Protein AF-A0A229TQ53-F1 (afdb_monomer_lite)

Radius of gyration: 24.76 Å; chains: 1; bounding box: 58×34×67 Å

Secondary structure (DSSP, 8-state):
------HHHHHHHHHHHHHH-TT-HHHHHHHHHHHHHHHHHHSEEETTS-EE--SHHHHHHHHHHHHHHHHTT-S-HHHHHHHHHHHHHHHHHTSEEE-SSHHHHHHHHHHHHHHHHHHHHHTT-HHHHHHHHHHHHHHHHHHHHHHEEEHHHHHHHHHGGGEEE---

Sequence (168 aa):
MTEQTDPMTAVQVLEQQLAAAPADPDLRLRLALALEALTVSARSVTREGMPVVTSARQRDLCAWAARRILELNVPDARLTTGAQGLLAELEAGRRWVWLGQGQFAIAAVVALGLAAVVLGGLTGVIAVVVAGAVVSSALLAVLVLRFRRERWRVEAERLAPVIWRPGI

Foldseek 3Di:
DPPPPDLVVVLVVLVVVCVVPVPDLVSLVSNLVSLVVLLQLQFFAFLVRDGAHQDPVSLVSLLVSLVSNVVSVHPDPVSVVVSVVSNVVSVLQQDKDFAPPLVVVLVVLVVQLVVQLVVCVVVVNVVSNVVSVVVSVVVNVVSCVVGIDRNSNVVSVVRVVRGPGHHD

pLDDT: mean 85.46, std 10.23, range [34.78, 98.12]

Structure (mmCIF, N/CA/C/O backbone):
data_AF-A0A229TQ53-F1
#
_entry.id   AF-A0A229TQ53-F1
#
loop_
_atom_site.group_PDB
_atom_site.id
_atom_site.type_symbol
_atom_site.label_atom_id
_atom_site.label_alt_id
_atom_site.label_comp_id
_atom_site.label_asym_id
_atom_site.label_entity_id
_atom_site.label_seq_id
_atom_site.pdbx_PDB_ins_code
_atom_site.Cartn_x
_atom_site.Cartn_y
_atom_site.Cartn_z
_atom_site.occupancy
_atom_site.B_iso_or_equiv
_atom_site.auth_seq_id
_atom_site.auth_comp_id
_atom_site.auth_asym_id
_atom_site.auth_atom_id
_atom_site.pdbx_PDB_model_num
ATOM 1 N N . MET A 1 1 ? 21.443 20.647 -17.296 1.00 34.78 1 MET A N 1
ATOM 2 C CA . MET A 1 1 ? 20.073 20.569 -16.749 1.00 34.78 1 MET A CA 1
ATOM 3 C C . MET A 1 1 ? 19.421 19.341 -17.354 1.00 34.78 1 MET A C 1
ATOM 5 O O . MET A 1 1 ? 18.981 19.404 -18.488 1.00 34.78 1 MET A O 1
ATOM 9 N N . THR A 1 2 ? 19.481 18.198 -16.676 1.00 41.94 2 THR A N 1
ATOM 10 C CA . THR A 1 2 ? 18.768 16.990 -17.108 1.00 41.94 2 THR A CA 1
ATOM 11 C C . THR A 1 2 ? 17.291 17.184 -16.792 1.00 41.94 2 THR A C 1
ATOM 13 O O . THR A 1 2 ? 16.952 17.345 -15.620 1.00 41.94 2 THR A O 1
ATOM 16 N N . GLU A 1 3 ? 16.433 17.211 -17.812 1.00 46.59 3 GLU A N 1
ATOM 17 C CA . GLU A 1 3 ? 14.986 17.078 -17.635 1.00 46.59 3 GLU A CA 1
ATOM 18 C C . GLU A 1 3 ? 14.725 15.792 -16.857 1.00 46.59 3 GLU A C 1
ATOM 20 O O . GLU A 1 3 ? 14.868 14.678 -17.365 1.00 46.59 3 GLU A O 1
ATOM 25 N N . GLN A 1 4 ? 14.417 15.944 -15.575 1.00 55.72 4 GLN A N 1
ATOM 26 C CA . GLN A 1 4 ? 14.069 14.833 -14.716 1.00 55.72 4 GLN A CA 1
ATOM 27 C C . GLN A 1 4 ? 12.647 14.427 -15.102 1.00 55.72 4 GLN A C 1
ATOM 29 O O . GLN A 1 4 ? 11.673 14.938 -14.559 1.00 55.72 4 GLN A O 1
ATOM 34 N N . THR A 1 5 ? 12.549 13.590 -16.137 1.00 66.81 5 THR A N 1
ATOM 35 C CA . THR A 1 5 ? 11.281 13.048 -16.629 1.00 66.81 5 THR A CA 1
ATOM 36 C C . THR A 1 5 ? 10.574 12.377 -15.458 1.00 66.81 5 THR A C 1
ATOM 38 O O . THR A 1 5 ? 11.180 11.557 -14.765 1.00 66.81 5 THR A O 1
ATOM 41 N N . ASP A 1 6 ? 9.318 12.756 -15.216 1.00 85.00 6 ASP A N 1
ATOM 42 C CA . ASP A 1 6 ? 8.487 12.152 -14.175 1.00 85.00 6 ASP A CA 1
ATOM 43 C C . ASP A 1 6 ? 8.509 10.618 -14.343 1.00 85.00 6 ASP A C 1
ATOM 45 O O . ASP A 1 6 ? 8.214 10.124 -15.440 1.00 85.00 6 ASP A O 1
ATOM 49 N N . PRO A 1 7 ? 8.889 9.846 -13.305 1.00 86.00 7 PRO A N 1
ATOM 50 C CA . PRO A 1 7 ? 8.969 8.389 -13.388 1.00 86.00 7 PRO A CA 1
ATOM 51 C C . PRO A 1 7 ? 7.649 7.750 -13.839 1.00 86.00 7 PRO A C 1
ATOM 53 O O . PRO A 1 7 ? 7.673 6.718 -14.509 1.00 86.00 7 PRO A O 1
ATOM 56 N N . MET A 1 8 ? 6.501 8.370 -13.540 1.00 88.75 8 MET A N 1
ATOM 57 C CA . MET A 1 8 ? 5.208 7.896 -14.033 1.00 88.75 8 MET A CA 1
ATOM 58 C C . MET A 1 8 ? 5.087 8.049 -15.554 1.00 88.75 8 MET A C 1
ATOM 60 O O . MET A 1 8 ? 4.653 7.123 -16.238 1.00 88.75 8 MET A O 1
ATOM 64 N N . THR A 1 9 ? 5.510 9.188 -16.101 1.00 91.44 9 THR A N 1
ATOM 65 C CA . THR A 1 9 ? 5.500 9.444 -17.548 1.00 91.44 9 THR A CA 1
ATOM 66 C C . THR A 1 9 ? 6.405 8.460 -18.285 1.00 91.44 9 THR A C 1
ATOM 68 O O . THR A 1 9 ? 6.014 7.916 -19.315 1.00 91.44 9 THR A O 1
ATOM 71 N N . ALA A 1 10 ? 7.587 8.160 -17.735 1.00 90.94 10 ALA A N 1
ATOM 72 C CA . ALA A 1 10 ? 8.493 7.167 -18.314 1.00 90.94 10 ALA A CA 1
ATOM 73 C C . ALA A 1 10 ? 7.855 5.766 -18.380 1.00 90.94 10 ALA A C 1
ATOM 75 O O . ALA A 1 10 ? 7.945 5.089 -19.405 1.00 90.94 10 ALA A O 1
ATOM 76 N N . VAL A 1 11 ? 7.157 5.353 -17.317 1.00 94.44 11 VAL A N 1
ATOM 77 C CA . VAL A 1 11 ? 6.408 4.087 -17.288 1.00 94.44 11 VAL A CA 1
ATOM 78 C C . VAL A 1 11 ? 5.276 4.084 -18.317 1.00 94.44 11 VAL A C 1
ATOM 80 O O . VAL A 1 11 ? 5.129 3.107 -19.045 1.00 94.44 11 VAL A O 1
ATOM 83 N N . GLN A 1 12 ? 4.514 5.174 -18.442 1.00 94.81 12 GLN A N 1
ATOM 84 C CA . GLN A 1 12 ? 3.426 5.275 -19.424 1.00 94.81 12 GLN A CA 1
ATOM 85 C C . GLN A 1 12 ? 3.924 5.150 -20.868 1.00 94.81 12 GLN A C 1
ATOM 87 O O . GLN A 1 12 ? 3.304 4.454 -21.672 1.00 94.81 12 GLN A O 1
ATOM 92 N N . VAL A 1 13 ? 5.055 5.781 -21.194 1.00 94.88 13 VAL A N 1
ATOM 93 C CA . VAL A 1 13 ? 5.679 5.663 -22.520 1.00 94.88 13 VAL A CA 1
ATOM 94 C C . VAL A 1 13 ? 6.099 4.217 -22.796 1.00 94.88 13 VAL A C 1
ATOM 96 O O . VAL A 1 13 ? 5.844 3.701 -23.883 1.00 94.88 13 VAL A O 1
ATOM 99 N N . LEU A 1 14 ? 6.700 3.536 -21.816 1.00 94.81 14 LEU A N 1
ATOM 100 C CA . LEU A 1 14 ? 7.114 2.137 -21.959 1.00 94.81 14 LEU A CA 1
ATOM 101 C C . LEU A 1 14 ? 5.921 1.177 -22.079 1.00 94.81 14 LEU A C 1
ATOM 103 O O . LEU A 1 14 ? 5.977 0.251 -22.884 1.00 94.81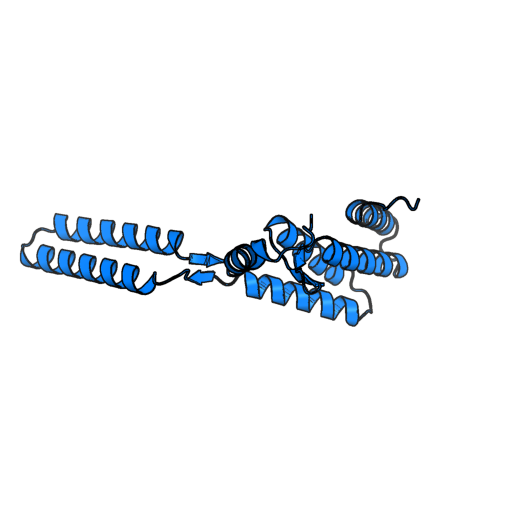 14 LEU A O 1
ATOM 107 N N . GLU A 1 15 ? 4.827 1.411 -21.351 1.00 95.06 15 GLU A N 1
ATOM 108 C CA . GLU A 1 15 ? 3.580 0.644 -21.498 1.00 95.06 15 GLU A CA 1
ATOM 109 C C . GLU A 1 15 ? 2.990 0.793 -22.909 1.00 95.06 15 GLU A C 1
ATOM 111 O O . GLU A 1 15 ? 2.586 -0.195 -23.519 1.00 95.06 15 GLU A O 1
ATOM 116 N N . GLN A 1 16 ? 2.991 2.006 -23.472 1.00 95.62 16 GLN A N 1
ATOM 117 C CA . GLN A 1 16 ? 2.529 2.238 -24.847 1.00 95.62 16 GLN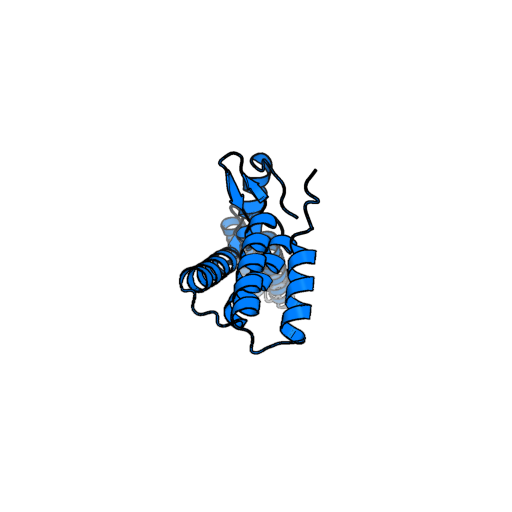 A CA 1
ATOM 118 C C . GLN A 1 16 ? 3.409 1.525 -25.882 1.00 95.62 16 GLN A C 1
ATOM 120 O O . GLN A 1 16 ? 2.893 0.911 -26.815 1.00 95.62 16 GLN A O 1
ATOM 125 N N . GLN A 1 17 ? 4.731 1.572 -25.709 1.00 95.38 17 GLN A N 1
ATOM 126 C CA . GLN A 1 17 ? 5.668 0.865 -26.584 1.00 95.38 17 GLN A CA 1
ATOM 127 C C . GLN A 1 17 ? 5.478 -0.654 -26.503 1.00 95.38 17 GLN A C 1
ATOM 129 O O . GLN A 1 17 ? 5.437 -1.324 -27.534 1.00 95.38 17 GLN A O 1
ATOM 134 N N . LEU A 1 18 ? 5.300 -1.197 -25.296 1.00 94.94 18 LEU A N 1
ATOM 135 C CA . LEU A 1 18 ? 5.050 -2.622 -25.100 1.00 94.94 18 LEU A CA 1
ATOM 136 C C . LEU A 1 18 ? 3.692 -3.051 -25.674 1.00 94.94 18 LEU A C 1
ATOM 138 O O . LEU A 1 18 ? 3.590 -4.138 -26.231 1.00 94.94 18 LEU A O 1
ATOM 142 N N . ALA A 1 19 ? 2.663 -2.203 -25.607 1.00 94.56 19 ALA A N 1
ATOM 143 C CA . ALA A 1 19 ? 1.376 -2.484 -26.241 1.00 94.56 19 ALA A CA 1
ATOM 144 C C . ALA A 1 19 ? 1.496 -2.617 -27.772 1.00 94.56 19 ALA A C 1
ATOM 146 O O . ALA A 1 19 ? 0.799 -3.435 -28.371 1.00 94.56 19 ALA A O 1
ATOM 147 N N . ALA A 1 20 ? 2.399 -1.854 -28.398 1.00 95.75 20 ALA A N 1
ATOM 148 C CA . ALA A 1 20 ? 2.696 -1.963 -29.826 1.00 95.75 20 ALA A CA 1
ATOM 149 C C . ALA A 1 20 ? 3.568 -3.188 -30.173 1.00 95.75 20 ALA A C 1
ATOM 151 O O . ALA A 1 20 ? 3.468 -3.707 -31.284 1.00 95.75 20 ALA A O 1
ATOM 152 N N . ALA A 1 21 ? 4.394 -3.671 -29.237 1.00 94.00 21 ALA A N 1
ATOM 153 C CA . ALA A 1 21 ? 5.266 -4.834 -29.421 1.00 94.00 21 ALA A CA 1
ATOM 154 C C . ALA A 1 21 ? 5.273 -5.781 -28.193 1.00 94.00 21 ALA A C 1
ATOM 156 O O . ALA A 1 21 ? 6.279 -5.871 -27.486 1.00 94.00 21 ALA A O 1
ATOM 157 N N . PRO A 1 22 ? 4.192 -6.552 -27.940 1.00 91.00 22 PRO A N 1
ATOM 158 C CA . PRO A 1 22 ? 4.021 -7.297 -26.681 1.00 91.00 22 PRO A CA 1
ATOM 159 C C . PRO A 1 22 ? 5.028 -8.429 -26.444 1.00 91.00 22 PRO A C 1
ATOM 161 O O . PRO A 1 22 ? 5.261 -8.835 -25.306 1.00 91.00 22 PRO A O 1
ATOM 164 N N . ALA A 1 23 ? 5.603 -8.970 -27.519 1.00 91.56 23 ALA A N 1
ATOM 165 C CA . ALA A 1 23 ? 6.542 -10.085 -27.453 1.00 91.56 23 ALA A CA 1
ATOM 166 C C . ALA A 1 23 ? 7.992 -9.645 -27.187 1.00 91.56 23 ALA A C 1
ATOM 168 O O . ALA A 1 23 ? 8.834 -10.503 -26.925 1.00 91.56 23 ALA A O 1
ATOM 169 N N . ASP A 1 24 ? 8.288 -8.342 -27.236 1.00 94.81 24 ASP A N 1
ATOM 170 C CA . ASP A 1 24 ? 9.642 -7.812 -27.078 1.00 94.81 24 ASP A CA 1
ATOM 171 C C . ASP A 1 24 ? 10.140 -8.013 -25.625 1.00 94.81 24 ASP A C 1
ATOM 173 O O . ASP A 1 24 ? 9.596 -7.419 -24.683 1.00 94.81 24 ASP A O 1
ATOM 177 N N . PRO A 1 25 ? 11.149 -8.878 -25.397 1.00 93.44 25 PRO A N 1
ATOM 178 C CA . PRO A 1 25 ? 11.664 -9.146 -24.057 1.00 93.44 25 PRO A CA 1
ATOM 179 C C . PRO A 1 25 ? 12.421 -7.949 -23.461 1.00 93.44 25 PRO A C 1
ATOM 181 O O . PRO A 1 25 ? 12.365 -7.747 -22.245 1.00 93.44 25 PRO A O 1
ATOM 184 N N . ASP A 1 26 ? 13.066 -7.127 -24.288 1.00 95.25 26 ASP A N 1
ATOM 185 C CA . ASP A 1 26 ? 13.859 -5.983 -23.839 1.00 95.25 26 ASP A CA 1
ATOM 186 C C . ASP A 1 26 ? 12.955 -4.829 -23.401 1.00 95.25 26 ASP A C 1
ATOM 188 O O . ASP A 1 26 ? 13.265 -4.116 -22.442 1.00 95.25 26 ASP A O 1
ATOM 192 N N . LEU A 1 27 ? 11.808 -4.638 -24.065 1.00 95.44 27 LEU A N 1
ATOM 193 C CA . LEU A 1 27 ? 10.781 -3.694 -23.605 1.00 95.44 27 LEU A CA 1
ATOM 194 C C . LEU A 1 27 ? 10.182 -4.118 -22.261 1.00 95.44 27 LEU A C 1
ATOM 196 O O . LEU A 1 27 ? 10.042 -3.275 -21.372 1.00 95.44 27 LEU A O 1
ATOM 200 N N . ARG A 1 28 ? 9.889 -5.412 -22.072 1.00 95.88 28 ARG A N 1
ATOM 201 C CA . ARG A 1 28 ? 9.384 -5.928 -20.786 1.00 95.88 28 ARG A CA 1
ATOM 202 C C . ARG A 1 28 ? 10.387 -5.713 -19.655 1.00 95.88 28 ARG A C 1
ATOM 204 O O . ARG A 1 28 ? 9.998 -5.246 -18.587 1.00 95.88 28 ARG A O 1
ATOM 211 N N . LEU A 1 29 ? 11.671 -5.988 -19.893 1.00 96.12 29 LEU A N 1
ATOM 212 C CA . LEU A 1 29 ? 12.726 -5.743 -18.906 1.00 96.12 29 LEU A CA 1
ATOM 213 C C . LEU A 1 29 ? 12.868 -4.248 -18.580 1.00 96.12 29 LEU A C 1
ATOM 215 O O . LEU A 1 29 ? 12.908 -3.878 -17.406 1.00 96.12 29 LEU A O 1
ATOM 219 N N . ARG A 1 30 ? 12.894 -3.373 -19.593 1.00 95.94 30 ARG A N 1
ATOM 220 C CA . ARG A 1 30 ? 12.974 -1.916 -19.380 1.00 95.94 30 ARG A CA 1
ATOM 221 C C . ARG A 1 30 ? 11.789 -1.382 -18.584 1.00 95.94 30 ARG A C 1
ATOM 223 O O . ARG A 1 30 ? 11.988 -0.586 -17.669 1.00 95.94 30 ARG A O 1
ATOM 230 N N . LEU A 1 31 ? 10.578 -1.839 -18.895 1.00 96.62 31 LEU A N 1
ATOM 231 C CA . LEU A 1 31 ? 9.380 -1.479 -18.144 1.00 96.62 31 LEU A CA 1
ATOM 232 C C . LEU A 1 31 ? 9.461 -1.966 -16.691 1.00 96.62 31 LEU A C 1
ATOM 234 O O . LEU A 1 31 ? 9.163 -1.199 -15.781 1.00 96.62 31 LEU A O 1
ATOM 238 N N . ALA A 1 32 ? 9.926 -3.194 -16.453 1.00 96.75 32 ALA A N 1
ATOM 239 C CA . ALA A 1 32 ? 10.082 -3.722 -15.100 1.00 96.75 32 ALA A CA 1
ATOM 240 C C . ALA A 1 32 ? 11.089 -2.907 -14.262 1.00 96.75 32 ALA A C 1
ATOM 242 O O . ALA A 1 32 ? 10.809 -2.586 -13.107 1.00 96.75 32 ALA A O 1
ATOM 243 N N . LEU A 1 33 ? 12.218 -2.501 -14.852 1.00 96.12 33 LEU A N 1
ATOM 244 C CA . LEU A 1 33 ? 13.197 -1.621 -14.198 1.00 96.12 33 LEU A CA 1
ATOM 245 C C . LEU A 1 33 ? 12.629 -0.220 -13.927 1.00 96.12 33 LEU A C 1
ATOM 247 O O . LEU A 1 33 ? 12.854 0.347 -12.857 1.00 96.12 33 LEU A O 1
ATOM 251 N N . ALA A 1 34 ? 11.859 0.338 -14.864 1.00 96.06 34 ALA A N 1
ATOM 252 C CA . ALA A 1 34 ? 11.203 1.630 -14.676 1.00 96.06 34 ALA A CA 1
ATOM 253 C C . ALA A 1 34 ? 10.156 1.583 -13.551 1.00 96.06 34 ALA A C 1
ATOM 255 O O . ALA A 1 34 ? 10.077 2.506 -12.741 1.00 96.06 34 ALA A O 1
ATOM 256 N N . LEU A 1 35 ? 9.392 0.492 -13.454 1.00 96.69 35 LEU A N 1
ATOM 257 C CA . LEU A 1 35 ? 8.443 0.253 -12.366 1.00 96.69 35 LEU A CA 1
ATOM 258 C C . LEU A 1 35 ? 9.150 0.094 -11.014 1.00 96.69 35 LEU A C 1
ATOM 260 O O . LEU A 1 35 ? 8.687 0.643 -10.016 1.00 96.69 35 LEU A O 1
ATOM 264 N N . GLU A 1 36 ? 10.289 -0.599 -10.961 1.00 95.31 36 GLU A N 1
ATOM 265 C CA . GLU A 1 36 ? 11.099 -0.687 -9.742 1.00 95.31 36 GLU A CA 1
ATOM 266 C C . GLU A 1 36 ? 11.566 0.712 -9.310 1.00 95.31 36 GLU A C 1
ATOM 268 O O . GLU A 1 36 ? 11.338 1.118 -8.167 1.00 95.31 36 GLU A O 1
ATOM 273 N N . ALA A 1 37 ? 12.129 1.498 -10.231 1.00 93.06 37 ALA A N 1
ATOM 274 C CA . ALA A 1 37 ? 12.533 2.876 -9.961 1.00 93.06 37 ALA A CA 1
ATOM 275 C C . ALA A 1 37 ? 11.351 3.750 -9.504 1.00 93.06 37 ALA A C 1
ATOM 277 O O . ALA A 1 37 ? 11.492 4.539 -8.563 1.00 93.06 37 ALA A O 1
ATOM 278 N N . LEU A 1 38 ? 10.164 3.560 -10.092 1.00 94.31 38 LEU A N 1
ATOM 279 C CA . LEU A 1 38 ? 8.936 4.226 -9.669 1.00 94.31 38 LEU A CA 1
ATOM 280 C C . LEU A 1 38 ? 8.608 3.893 -8.207 1.00 94.31 38 LEU A C 1
ATOM 282 O O . LEU A 1 38 ? 8.373 4.816 -7.430 1.00 94.31 38 LEU A O 1
ATOM 286 N N . THR A 1 39 ? 8.676 2.623 -7.787 1.00 94.00 39 THR A N 1
ATOM 287 C CA . THR A 1 39 ? 8.417 2.233 -6.382 1.00 94.00 39 THR A CA 1
ATOM 288 C C . THR A 1 39 ? 9.419 2.843 -5.398 1.00 94.00 39 THR A C 1
ATOM 290 O O . THR A 1 39 ? 9.073 3.142 -4.254 1.00 94.00 39 THR A O 1
ATOM 293 N N . VAL A 1 40 ? 10.671 3.043 -5.816 1.00 91.88 40 VAL A N 1
ATOM 294 C CA . VAL A 1 40 ? 11.686 3.727 -5.003 1.00 91.88 40 VAL A CA 1
ATOM 295 C C . VAL A 1 40 ? 11.355 5.211 -4.892 1.00 91.88 40 VAL A C 1
ATOM 297 O O . VAL A 1 40 ? 11.310 5.738 -3.786 1.00 91.88 40 VAL A O 1
ATOM 300 N N . SER A 1 41 ? 11.061 5.865 -6.017 1.00 90.31 41 SER A N 1
ATOM 301 C CA . SER A 1 41 ? 10.732 7.295 -6.058 1.00 90.31 41 SER A CA 1
ATOM 302 C C . SER A 1 41 ? 9.419 7.641 -5.349 1.00 90.31 41 SER A C 1
ATOM 304 O O . SER A 1 41 ? 9.268 8.743 -4.826 1.00 90.31 41 SER A O 1
ATOM 306 N N . ALA A 1 42 ? 8.483 6.689 -5.306 1.00 91.25 42 ALA A N 1
ATOM 307 C CA . ALA A 1 42 ? 7.183 6.870 -4.688 1.00 91.25 42 ALA A CA 1
ATOM 308 C C . ALA A 1 42 ? 7.247 6.897 -3.157 1.00 91.25 42 ALA A C 1
ATOM 310 O O . ALA A 1 42 ? 6.383 7.491 -2.516 1.00 91.25 42 ALA A O 1
ATOM 311 N N . ARG A 1 43 ? 8.241 6.238 -2.556 1.00 91.44 43 ARG A N 1
ATOM 312 C CA . ARG A 1 43 ? 8.358 6.124 -1.100 1.00 91.44 43 ARG A CA 1
ATOM 313 C C . ARG A 1 43 ? 8.975 7.384 -0.501 1.00 91.44 43 ARG A C 1
ATOM 315 O O . ARG A 1 43 ? 9.893 7.979 -1.060 1.00 91.44 43 ARG A O 1
ATOM 322 N N . SER A 1 44 ? 8.481 7.764 0.671 1.00 90.06 44 SER A N 1
ATOM 323 C CA . SER A 1 44 ? 9.116 8.792 1.494 1.00 90.06 44 SER A CA 1
ATOM 324 C C . SER A 1 44 ? 10.433 8.258 2.053 1.00 90.06 44 SER A C 1
ATOM 326 O O . SER A 1 44 ? 10.598 7.053 2.212 1.00 90.06 44 SER A O 1
ATOM 328 N N . VAL A 1 45 ? 11.374 9.139 2.375 1.00 89.75 45 VAL A N 1
ATOM 329 C CA . VAL A 1 45 ? 12.679 8.749 2.925 1.00 89.75 45 VAL A CA 1
ATOM 330 C C . VAL A 1 45 ? 12.828 9.336 4.322 1.00 89.75 45 VAL A C 1
ATOM 332 O O . VAL A 1 45 ? 12.623 10.538 4.528 1.00 89.75 45 VAL A O 1
ATOM 335 N N . THR A 1 46 ? 13.161 8.487 5.294 1.00 87.44 46 THR A N 1
ATOM 336 C CA . THR A 1 46 ? 13.468 8.923 6.664 1.00 87.44 46 THR A CA 1
ATOM 337 C C . THR A 1 46 ? 14.821 9.636 6.722 1.00 87.44 46 THR A C 1
ATOM 339 O O . THR A 1 46 ? 15.625 9.558 5.794 1.00 87.44 46 THR A O 1
ATOM 342 N N . ARG A 1 47 ? 15.123 10.310 7.836 1.00 83.94 47 ARG A N 1
ATOM 343 C CA . ARG A 1 47 ? 16.444 10.924 8.074 1.00 83.94 47 ARG A CA 1
ATOM 344 C C . ARG A 1 47 ? 17.613 9.929 7.968 1.00 83.94 47 ARG A C 1
ATOM 346 O O . ARG A 1 47 ? 18.713 10.335 7.618 1.00 83.94 47 ARG A O 1
ATOM 353 N N . GLU A 1 48 ? 17.372 8.647 8.227 1.00 84.94 48 GLU A N 1
ATOM 354 C CA . GLU A 1 48 ? 18.371 7.572 8.127 1.00 84.94 48 GLU A CA 1
ATOM 355 C C . GLU A 1 48 ? 18.513 7.008 6.702 1.00 84.94 48 GLU A C 1
ATOM 357 O O . GLU A 1 48 ? 19.246 6.051 6.481 1.00 84.94 48 GLU A O 1
ATOM 362 N N . GLY A 1 49 ? 17.809 7.580 5.719 1.00 80.88 49 GLY A N 1
ATOM 363 C CA . GLY A 1 49 ? 17.853 7.118 4.331 1.00 80.88 49 GLY A CA 1
ATOM 364 C C . GLY A 1 49 ? 16.958 5.911 4.043 1.00 80.88 49 GLY A C 1
ATOM 365 O O . GLY A 1 49 ? 17.008 5.368 2.941 1.00 80.88 49 GLY A O 1
ATOM 366 N N . MET A 1 50 ? 16.114 5.498 4.993 1.00 84.62 50 MET A N 1
ATOM 367 C CA . MET A 1 50 ? 15.245 4.333 4.824 1.00 84.62 50 MET A CA 1
ATOM 368 C C . MET A 1 50 ? 13.971 4.704 4.046 1.00 84.62 50 MET A C 1
ATOM 370 O O . MET A 1 50 ? 13.281 5.651 4.438 1.00 84.62 50 MET A O 1
ATOM 374 N N . PRO A 1 51 ? 13.621 3.976 2.967 1.00 84.75 51 PRO A N 1
ATOM 375 C CA . PRO A 1 51 ? 12.392 4.216 2.220 1.00 84.75 51 PRO A CA 1
ATOM 376 C C . PRO A 1 51 ? 11.176 3.670 2.979 1.00 84.75 51 PRO A C 1
ATOM 378 O O . PRO A 1 51 ? 11.137 2.502 3.360 1.00 84.75 51 PRO A O 1
ATOM 381 N N . VAL A 1 52 ? 10.157 4.504 3.167 1.00 87.19 52 VAL A N 1
ATOM 382 C CA . VAL A 1 52 ? 8.954 4.213 3.954 1.00 87.19 52 VAL A CA 1
ATOM 383 C C . VAL A 1 52 ? 7.688 4.647 3.213 1.00 87.19 52 VAL A C 1
ATOM 385 O O . VAL A 1 52 ? 7.656 5.665 2.522 1.00 87.19 52 VAL A O 1
ATOM 388 N N . VAL A 1 53 ? 6.621 3.860 3.354 1.00 87.94 53 VAL A N 1
ATOM 389 C CA . VAL A 1 53 ? 5.303 4.158 2.776 1.00 87.94 53 VAL A CA 1
ATOM 390 C C . VAL A 1 53 ? 4.474 4.901 3.815 1.00 87.94 53 VAL A C 1
ATOM 392 O O . VAL A 1 53 ? 4.132 4.343 4.855 1.00 87.94 53 VAL A O 1
ATOM 395 N N . THR A 1 54 ? 4.142 6.159 3.533 1.00 87.12 54 THR A N 1
ATOM 396 C CA . THR A 1 54 ? 3.501 7.063 4.503 1.00 87.12 54 THR A CA 1
ATOM 397 C C . THR A 1 54 ? 2.071 7.447 4.131 1.00 87.12 54 THR A C 1
ATOM 399 O O . THR A 1 54 ? 1.366 8.041 4.942 1.00 87.12 54 THR A O 1
ATOM 402 N N . SER A 1 55 ? 1.609 7.101 2.926 1.00 86.50 55 SER A N 1
ATOM 403 C CA . SER A 1 55 ? 0.248 7.392 2.466 1.00 86.50 55 SER A CA 1
ATOM 404 C C . SER A 1 55 ? -0.406 6.194 1.772 1.00 86.50 55 SER A C 1
ATOM 406 O O . SER A 1 55 ? 0.268 5.306 1.244 1.00 86.50 55 SER A O 1
ATOM 408 N N . ALA A 1 56 ? -1.745 6.188 1.741 1.00 87.06 56 ALA A N 1
ATOM 409 C CA . ALA A 1 56 ? -2.511 5.185 0.997 1.00 87.06 56 ALA A CA 1
ATOM 410 C C . ALA A 1 56 ? -2.181 5.230 -0.504 1.00 87.06 56 ALA A C 1
ATOM 412 O O . ALA A 1 56 ? -2.002 4.192 -1.127 1.00 87.06 56 ALA A O 1
ATOM 413 N N . ARG A 1 57 ? -1.992 6.432 -1.060 1.00 88.12 57 ARG A N 1
ATOM 414 C CA . ARG A 1 57 ? -1.635 6.616 -2.470 1.00 88.12 57 ARG A CA 1
ATOM 415 C C . ARG A 1 57 ? -0.289 5.974 -2.815 1.00 88.12 57 ARG A C 1
ATOM 417 O O . ARG A 1 57 ? -0.197 5.261 -3.809 1.00 88.12 57 ARG A O 1
ATOM 424 N N . GLN A 1 58 ? 0.735 6.184 -1.985 1.00 91.25 58 GLN A N 1
ATOM 425 C CA . GLN A 1 58 ? 2.056 5.567 -2.168 1.00 91.25 58 GLN A CA 1
ATOM 426 C C . GLN A 1 58 ? 1.968 4.046 -2.108 1.00 91.25 58 GLN A C 1
ATOM 428 O O . GLN A 1 58 ? 2.572 3.350 -2.921 1.00 91.25 58 GLN A O 1
ATOM 433 N N . ARG A 1 59 ? 1.183 3.535 -1.155 1.00 91.38 59 ARG A N 1
ATOM 434 C CA . ARG A 1 59 ? 0.926 2.107 -0.997 1.00 91.38 59 ARG A CA 1
ATOM 435 C C . ARG A 1 59 ? 0.280 1.513 -2.247 1.00 91.38 59 ARG A C 1
ATOM 437 O O . ARG A 1 59 ? 0.766 0.501 -2.744 1.00 91.38 59 ARG A O 1
ATOM 444 N N . ASP A 1 60 ? -0.795 2.125 -2.732 1.00 93.19 60 ASP A N 1
ATOM 445 C CA . ASP A 1 60 ? -1.543 1.636 -3.891 1.00 93.19 60 ASP A CA 1
ATOM 446 C C . ASP A 1 60 ? -0.677 1.652 -5.149 1.00 93.19 60 ASP A C 1
ATOM 448 O O . ASP A 1 60 ? -0.663 0.679 -5.902 1.00 93.19 60 ASP A O 1
ATOM 452 N N . LEU A 1 61 ? 0.121 2.708 -5.323 1.00 94.62 61 LEU A N 1
ATOM 453 C CA . LEU A 1 61 ? 1.067 2.813 -6.424 1.00 94.62 61 LEU A CA 1
ATOM 454 C C . LEU A 1 61 ? 2.164 1.743 -6.352 1.00 94.62 61 LEU A C 1
ATOM 456 O O . LEU A 1 61 ? 2.436 1.078 -7.350 1.00 94.62 61 LEU A O 1
ATOM 460 N N . CYS A 1 62 ? 2.765 1.536 -5.177 1.00 95.19 62 CYS A N 1
ATOM 461 C CA . CYS A 1 62 ? 3.778 0.498 -4.983 1.00 95.19 62 CYS A CA 1
ATOM 462 C C . CYS A 1 62 ? 3.199 -0.904 -5.223 1.00 95.19 62 CYS A C 1
ATOM 464 O O . CYS A 1 62 ? 3.836 -1.734 -5.868 1.00 95.19 62 CYS A O 1
ATOM 466 N N . ALA A 1 63 ? 1.976 -1.163 -4.752 1.00 96.25 63 ALA A N 1
ATOM 467 C CA . ALA A 1 63 ? 1.290 -2.436 -4.959 1.00 96.25 63 ALA A CA 1
ATOM 468 C C . ALA A 1 63 ? 0.905 -2.664 -6.425 1.00 96.25 63 ALA A C 1
ATOM 470 O O . ALA A 1 63 ? 0.924 -3.799 -6.900 1.00 96.25 63 ALA A O 1
ATOM 471 N N . TRP A 1 64 ? 0.504 -1.613 -7.141 1.00 96.81 64 TRP A N 1
ATOM 472 C CA . TRP A 1 64 ? 0.255 -1.677 -8.578 1.00 96.81 64 TRP A CA 1
ATOM 473 C C . TRP A 1 64 ? 1.545 -1.990 -9.342 1.00 96.81 64 TRP A C 1
ATOM 475 O O . TRP A 1 64 ? 1.581 -2.970 -10.082 1.00 96.81 64 TRP A O 1
ATOM 485 N N . ALA A 1 65 ? 2.621 -1.240 -9.091 1.00 97.06 65 ALA A N 1
ATOM 486 C CA . ALA A 1 65 ? 3.888 -1.415 -9.793 1.00 97.06 65 ALA A CA 1
ATOM 487 C C . ALA A 1 65 ? 4.510 -2.798 -9.539 1.00 97.06 65 ALA A C 1
ATOM 489 O O . ALA A 1 65 ? 4.937 -3.459 -10.480 1.00 97.06 65 ALA A O 1
ATOM 490 N N . ALA A 1 66 ? 4.493 -3.283 -8.293 1.00 97.19 66 ALA A N 1
ATOM 491 C CA . ALA A 1 66 ? 5.001 -4.613 -7.959 1.00 97.19 66 ALA A CA 1
ATOM 492 C C . ALA A 1 66 ? 4.215 -5.737 -8.653 1.00 97.19 66 ALA A C 1
ATOM 494 O O . ALA A 1 66 ? 4.815 -6.653 -9.208 1.00 97.19 66 ALA A O 1
ATOM 495 N N . ARG A 1 67 ? 2.876 -5.657 -8.678 1.00 98.12 67 ARG A N 1
ATOM 496 C CA . ARG A 1 67 ? 2.050 -6.624 -9.424 1.00 98.12 67 ARG A CA 1
ATOM 497 C C . ARG A 1 67 ? 2.358 -6.579 -10.913 1.00 98.12 67 ARG A C 1
ATOM 499 O O . ARG A 1 67 ? 2.536 -7.629 -11.521 1.00 98.12 67 ARG A O 1
ATOM 506 N N . ARG A 1 68 ? 2.510 -5.377 -11.470 1.00 97.38 68 ARG A N 1
ATOM 507 C CA . ARG A 1 68 ? 2.836 -5.203 -12.882 1.00 97.38 68 ARG A CA 1
ATOM 508 C C . ARG A 1 68 ? 4.197 -5.806 -13.243 1.00 97.38 68 ARG A C 1
ATOM 510 O O . ARG A 1 68 ? 4.294 -6.478 -14.260 1.00 97.38 68 ARG A O 1
ATOM 517 N N . ILE A 1 69 ? 5.217 -5.666 -12.391 1.00 97.12 69 ILE A N 1
ATOM 518 C CA . ILE A 1 69 ? 6.521 -6.335 -12.573 1.00 97.12 69 ILE A CA 1
ATOM 519 C C . ILE A 1 69 ? 6.356 -7.859 -12.671 1.00 97.12 69 ILE A C 1
ATOM 521 O O . ILE A 1 69 ? 6.957 -8.483 -13.545 1.00 97.12 69 ILE A O 1
ATOM 525 N N . LEU A 1 70 ? 5.523 -8.457 -11.813 1.00 96.88 70 LEU A N 1
ATOM 526 C CA . LEU A 1 70 ? 5.266 -9.901 -11.830 1.00 96.88 70 LEU A CA 1
ATOM 527 C C . LEU A 1 70 ? 4.496 -10.343 -13.084 1.00 96.88 70 LEU A C 1
ATOM 529 O O . LEU A 1 70 ? 4.796 -11.394 -13.644 1.00 96.88 70 LEU A O 1
ATOM 533 N N . GLU A 1 71 ? 3.548 -9.534 -13.560 1.00 96.38 71 GLU A N 1
ATOM 534 C CA . GLU A 1 71 ? 2.796 -9.798 -14.796 1.00 96.38 71 GLU A CA 1
ATOM 535 C C . GLU A 1 71 ? 3.681 -9.797 -16.050 1.00 96.38 71 GLU A C 1
ATOM 537 O O . GLU A 1 71 ? 3.413 -10.546 -16.989 1.00 96.38 71 GLU A O 1
ATOM 542 N N . LEU A 1 72 ? 4.747 -8.987 -16.078 1.00 94.81 72 LEU A N 1
ATOM 543 C CA . LEU A 1 72 ? 5.664 -8.915 -17.223 1.00 94.81 72 LEU A CA 1
ATOM 544 C C . LEU A 1 72 ? 6.467 -10.207 -17.434 1.00 94.81 72 LEU A C 1
ATOM 546 O O . LEU A 1 72 ? 7.000 -10.416 -18.530 1.00 94.81 72 LEU A O 1
ATOM 550 N N . ASN A 1 73 ? 6.533 -11.073 -16.413 1.00 93.50 73 ASN A N 1
ATOM 551 C CA . ASN A 1 73 ? 7.195 -12.377 -16.446 1.00 93.50 73 ASN A CA 1
ATOM 552 C C . ASN A 1 73 ? 8.604 -12.299 -17.069 1.00 93.50 73 ASN A C 1
ATOM 554 O O . ASN A 1 73 ? 8.929 -12.969 -18.055 1.00 93.50 73 ASN A O 1
ATOM 558 N N . VAL A 1 74 ? 9.406 -11.373 -16.541 1.00 94.50 74 VAL A N 1
ATOM 559 C CA . VAL A 1 74 ? 10.785 -11.127 -16.971 1.00 94.50 74 VAL A CA 1
ATOM 560 C C . VAL A 1 74 ? 11.698 -12.160 -16.300 1.00 94.50 74 VAL A C 1
ATOM 562 O O . VAL A 1 74 ? 11.537 -12.399 -15.102 1.00 94.50 74 VAL A O 1
ATOM 565 N N . PRO A 1 75 ? 12.679 -12.752 -17.009 1.00 92.56 75 PRO A N 1
ATOM 566 C CA . PRO A 1 75 ? 13.613 -13.728 -16.444 1.00 92.56 75 PRO A CA 1
ATOM 567 C C . PRO A 1 75 ? 14.693 -13.069 -15.559 1.00 92.56 75 PRO A C 1
ATOM 569 O O . PRO A 1 75 ? 15.880 -13.350 -15.689 1.00 92.56 75 PRO A O 1
ATOM 572 N N . ASP A 1 76 ? 14.283 -12.180 -14.655 1.00 93.81 76 ASP A N 1
ATOM 573 C CA . ASP A 1 76 ? 15.133 -11.530 -13.661 1.00 93.81 76 ASP A CA 1
ATOM 574 C C . ASP A 1 76 ? 14.620 -11.883 -12.256 1.00 93.81 76 ASP A C 1
ATOM 576 O O . ASP A 1 76 ? 13.576 -11.409 -11.782 1.00 93.81 76 ASP A O 1
ATOM 580 N N . ALA A 1 77 ? 15.375 -12.750 -11.578 1.00 93.81 77 ALA A N 1
ATOM 581 C CA . ALA A 1 7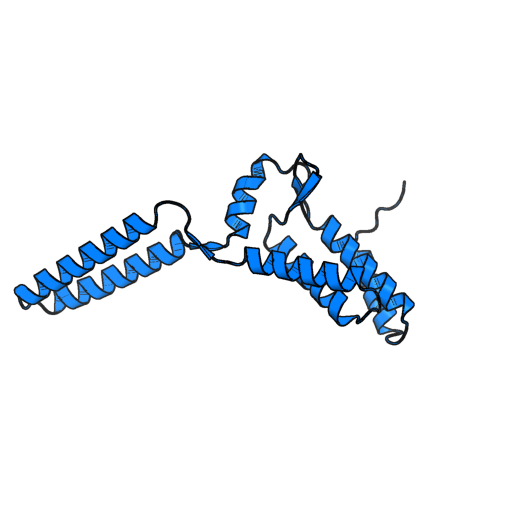7 ? 15.049 -13.214 -10.236 1.00 93.81 77 ALA A CA 1
ATOM 582 C C . ALA A 1 77 ? 15.105 -12.085 -9.194 1.00 93.81 77 ALA A C 1
ATOM 584 O O . ALA A 1 77 ? 14.350 -12.131 -8.221 1.00 93.81 77 ALA A O 1
ATOM 585 N N . ARG A 1 78 ? 15.947 -11.058 -9.390 1.00 96.00 78 ARG A N 1
ATOM 586 C CA . ARG A 1 78 ? 16.049 -9.909 -8.477 1.00 96.00 78 ARG A CA 1
ATOM 587 C C . ARG A 1 78 ? 14.767 -9.091 -8.522 1.00 96.00 78 ARG A C 1
ATOM 589 O O . ARG A 1 78 ? 14.216 -8.778 -7.470 1.00 96.00 78 ARG A O 1
ATOM 596 N N . LEU A 1 79 ? 14.275 -8.794 -9.724 1.00 94.81 79 LEU A N 1
ATOM 597 C CA . LEU A 1 79 ? 13.031 -8.046 -9.913 1.00 94.81 79 LEU A CA 1
ATOM 598 C C . LEU A 1 79 ? 11.822 -8.815 -9.376 1.00 94.81 79 LEU A C 1
ATOM 600 O O . LEU A 1 79 ? 11.000 -8.252 -8.654 1.00 94.81 79 LEU A O 1
ATOM 604 N N . THR A 1 80 ? 11.755 -10.116 -9.657 1.00 95.56 80 THR A N 1
ATOM 605 C CA . THR A 1 80 ? 10.666 -10.979 -9.177 1.00 95.56 80 THR A CA 1
ATOM 606 C C . THR A 1 80 ? 10.661 -11.077 -7.650 1.00 95.56 80 THR A C 1
ATOM 608 O O . THR A 1 80 ? 9.632 -10.840 -7.016 1.00 95.56 80 THR A O 1
ATOM 611 N N . THR A 1 81 ? 11.818 -11.358 -7.041 1.00 96.06 81 THR A N 1
ATOM 612 C CA . THR A 1 81 ? 11.954 -11.455 -5.577 1.00 96.06 81 THR A CA 1
ATOM 613 C C . THR A 1 81 ? 11.689 -10.110 -4.905 1.00 96.06 81 THR A C 1
ATOM 615 O O . THR A 1 81 ? 10.995 -10.053 -3.892 1.00 96.06 81 THR A O 1
ATOM 618 N N . GLY A 1 82 ? 12.188 -9.012 -5.482 1.00 94.62 82 GLY A N 1
ATOM 619 C CA . GLY A 1 82 ? 11.953 -7.659 -4.982 1.00 94.62 82 GLY A CA 1
ATOM 620 C C . GLY A 1 82 ? 10.473 -7.273 -5.006 1.00 94.62 82 GLY A C 1
ATOM 621 O O . GLY A 1 82 ? 9.953 -6.778 -4.007 1.00 94.62 82 GLY A O 1
ATOM 622 N N . ALA A 1 83 ? 9.762 -7.560 -6.100 1.00 95.56 83 ALA A N 1
ATOM 623 C CA . ALA A 1 83 ? 8.329 -7.294 -6.213 1.00 95.56 83 ALA A CA 1
ATOM 624 C C . ALA A 1 83 ? 7.497 -8.133 -5.226 1.00 95.56 83 ALA A C 1
ATOM 626 O O . ALA A 1 83 ? 6.592 -7.603 -4.578 1.00 95.56 83 ALA A O 1
ATOM 627 N N . GLN A 1 84 ? 7.826 -9.419 -5.058 1.00 96.69 84 GLN A N 1
ATOM 628 C CA . GLN A 1 84 ? 7.186 -10.285 -4.060 1.00 96.69 84 GLN A CA 1
ATOM 629 C C . GLN A 1 84 ? 7.445 -9.798 -2.630 1.00 96.69 84 GLN A C 1
ATOM 631 O O . GLN A 1 84 ? 6.507 -9.706 -1.838 1.00 96.69 84 GLN A O 1
ATOM 636 N N . GLY A 1 85 ? 8.693 -9.441 -2.313 1.00 95.38 85 GLY A N 1
ATOM 637 C CA . GLY A 1 85 ? 9.073 -8.886 -1.015 1.00 95.38 85 GLY A CA 1
ATOM 638 C C . GLY A 1 85 ? 8.305 -7.604 -0.702 1.00 95.38 85 GLY A C 1
ATOM 639 O O . GLY A 1 85 ? 7.711 -7.490 0.368 1.00 95.38 85 GLY A O 1
ATOM 640 N N . LEU A 1 86 ? 8.211 -6.690 -1.672 1.00 94.12 86 LEU A N 1
ATOM 641 C CA . LEU A 1 86 ? 7.444 -5.456 -1.520 1.00 94.12 86 LEU A CA 1
ATOM 642 C C . LEU A 1 86 ? 5.955 -5.740 -1.275 1.00 94.12 86 LEU A C 1
ATOM 644 O O . LEU A 1 86 ? 5.365 -5.156 -0.370 1.00 94.12 86 LEU A O 1
ATOM 648 N N . LEU A 1 87 ? 5.330 -6.656 -2.023 1.00 95.62 87 LEU A N 1
ATOM 649 C CA . LEU A 1 87 ? 3.930 -7.028 -1.781 1.00 95.62 87 LEU A CA 1
ATOM 650 C C . LEU A 1 87 ? 3.727 -7.634 -0.389 1.00 95.62 87 LEU A C 1
ATOM 652 O O . LEU A 1 87 ? 2.775 -7.255 0.295 1.00 95.62 87 LEU A O 1
ATOM 656 N N . ALA A 1 88 ? 4.640 -8.495 0.063 1.00 93.19 88 ALA A N 1
ATOM 657 C CA . ALA A 1 88 ? 4.592 -9.085 1.396 1.00 93.19 88 ALA A CA 1
ATOM 658 C C . ALA A 1 88 ? 4.731 -8.024 2.504 1.00 93.19 88 ALA A C 1
ATOM 660 O O . ALA A 1 88 ? 3.983 -8.055 3.483 1.00 93.19 88 ALA A O 1
ATOM 661 N N . GLU A 1 89 ? 5.628 -7.046 2.346 1.00 89.31 89 GLU A N 1
ATOM 662 C CA . GLU A 1 89 ? 5.764 -5.907 3.265 1.00 89.31 89 GLU A CA 1
ATOM 663 C C . GLU A 1 89 ? 4.484 -5.067 3.315 1.00 89.31 89 GLU A C 1
ATOM 665 O O . GLU A 1 89 ? 3.969 -4.742 4.394 1.00 89.31 89 GLU A O 1
ATOM 670 N N . LEU A 1 90 ? 3.913 -4.754 2.148 1.00 91.12 90 LEU A N 1
ATOM 671 C CA . LEU A 1 90 ? 2.658 -4.022 2.074 1.00 91.12 90 LEU A CA 1
ATOM 672 C C . LEU A 1 90 ? 1.537 -4.826 2.747 1.00 91.12 90 LEU A C 1
ATOM 674 O O . LEU A 1 90 ? 0.796 -4.281 3.568 1.00 91.12 90 LEU A O 1
ATOM 678 N N . GLU A 1 91 ? 1.371 -6.111 2.460 1.00 89.12 91 GLU A N 1
ATOM 679 C CA . GLU A 1 91 ? 0.359 -6.959 3.105 1.00 89.12 91 GLU A CA 1
ATOM 680 C C . GLU A 1 91 ? 0.554 -7.059 4.619 1.00 89.12 91 GLU A C 1
ATOM 682 O O . GLU A 1 91 ? -0.404 -6.894 5.382 1.00 89.12 91 GLU A O 1
ATOM 687 N N . ALA A 1 92 ? 1.797 -7.205 5.075 1.00 82.62 92 ALA A N 1
ATOM 688 C CA . ALA A 1 92 ? 2.139 -7.184 6.489 1.00 82.62 92 ALA A CA 1
ATOM 689 C C . ALA A 1 92 ? 1.707 -5.872 7.167 1.00 82.62 92 ALA A C 1
ATOM 691 O O . ALA A 1 92 ? 1.229 -5.917 8.306 1.00 82.62 92 ALA A O 1
ATOM 692 N N . GLY A 1 93 ? 1.820 -4.736 6.468 1.00 80.38 93 GLY A N 1
ATOM 693 C CA . GLY A 1 93 ? 1.359 -3.418 6.917 1.00 80.38 93 GLY A CA 1
ATOM 694 C C . GLY A 1 93 ? -0.166 -3.243 6.928 1.00 80.38 93 GLY A C 1
ATOM 695 O O . GLY A 1 93 ? -0.676 -2.387 7.651 1.00 80.38 93 GLY A O 1
ATOM 696 N N . ARG A 1 94 ? -0.914 -4.073 6.185 1.00 80.19 94 ARG A N 1
ATOM 697 C CA . ARG A 1 94 ? -2.392 -4.104 6.177 1.00 80.19 94 ARG A CA 1
ATOM 698 C C . ARG A 1 94 ? -2.995 -4.808 7.388 1.00 80.19 94 ARG A C 1
ATOM 700 O O . ARG A 1 94 ? -4.211 -4.792 7.576 1.00 80.19 94 ARG A O 1
ATOM 707 N N . ARG A 1 95 ? -2.160 -5.435 8.220 1.00 79.69 95 ARG A N 1
ATOM 708 C CA . ARG A 1 95 ? -2.618 -6.047 9.464 1.00 79.69 95 ARG A CA 1
ATOM 709 C C . ARG A 1 95 ? -3.171 -4.972 10.390 1.00 79.69 95 ARG A C 1
ATOM 711 O O . ARG A 1 95 ? -2.532 -3.956 10.661 1.00 79.69 95 ARG A O 1
ATOM 718 N N . TRP A 1 96 ? -4.380 -5.217 10.868 1.00 77.06 96 TRP A N 1
ATOM 719 C CA . TRP A 1 96 ? -5.041 -4.356 11.831 1.00 77.06 96 TRP A CA 1
ATOM 720 C C . TRP A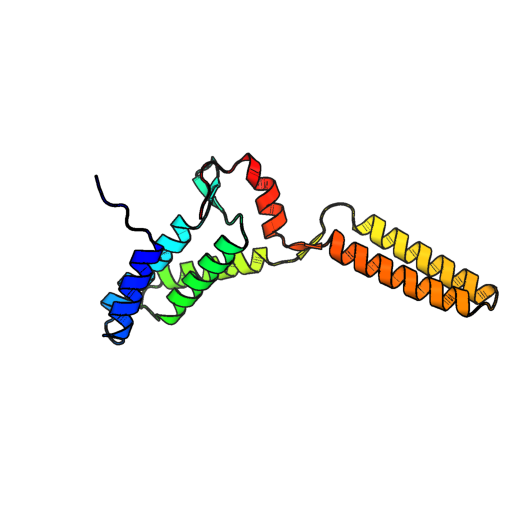 1 96 ? -4.391 -4.522 13.197 1.00 77.06 96 TRP A C 1
ATOM 722 O O . TRP A 1 96 ? -4.276 -5.638 13.702 1.00 77.06 96 TRP A O 1
ATOM 732 N N . VAL A 1 97 ? -4.001 -3.407 13.798 1.00 80.44 97 VAL A N 1
ATOM 733 C CA . VAL A 1 97 ? -3.455 -3.346 15.151 1.00 80.44 97 VAL A CA 1
ATOM 734 C C . VAL A 1 97 ? -4.348 -2.467 16.018 1.00 80.44 97 VAL A C 1
ATOM 736 O O . VAL A 1 97 ? -4.997 -1.531 15.544 1.00 80.44 97 VAL A O 1
ATOM 739 N N . TRP A 1 98 ? -4.404 -2.797 17.302 1.00 74.88 98 TRP A N 1
ATOM 740 C CA . TRP A 1 98 ? -5.111 -1.995 18.290 1.00 74.88 98 TRP A CA 1
ATOM 741 C C . TRP A 1 98 ? -4.228 -0.829 18.730 1.00 74.88 98 TRP A C 1
ATOM 743 O O . TRP A 1 98 ? -3.085 -1.031 19.139 1.00 74.88 98 TRP A O 1
ATOM 753 N N . LEU A 1 99 ? -4.748 0.395 18.636 1.00 69.00 99 LEU A N 1
ATOM 754 C CA . LEU A 1 99 ? -4.070 1.587 19.134 1.00 69.00 99 LEU A CA 1
ATOM 755 C C . LEU A 1 99 ? -4.366 1.768 20.633 1.00 69.00 99 LEU A C 1
ATOM 757 O O . LEU A 1 99 ? -5.510 2.001 21.017 1.00 69.00 99 LEU A O 1
ATOM 761 N N . GLY A 1 100 ? -3.338 1.702 21.481 1.00 64.12 100 GLY A N 1
ATOM 762 C CA . GLY A 1 100 ? -3.442 2.021 22.911 1.00 64.12 100 GLY A CA 1
ATOM 763 C C . GLY A 1 100 ? -4.185 0.986 23.771 1.00 64.12 100 GLY A C 1
ATOM 764 O O . GLY A 1 100 ? -4.397 -0.159 23.379 1.00 64.12 100 GLY A O 1
ATOM 765 N N . GLN A 1 101 ? -4.581 1.401 24.978 1.00 64.06 101 GLN A N 1
ATOM 766 C CA . GLN A 1 101 ? -5.258 0.587 26.001 1.00 64.06 101 GLN A CA 1
ATOM 767 C C . GLN A 1 101 ? -6.727 0.215 25.670 1.00 64.06 101 GLN A C 1
ATOM 769 O O . GLN A 1 101 ? -7.526 -0.035 26.571 1.00 64.06 101 GLN A O 1
ATOM 774 N N . GLY A 1 102 ? -7.106 0.125 24.389 1.00 64.25 102 GLY A N 1
ATOM 775 C CA . GLY A 1 102 ? -8.481 -0.184 23.959 1.00 64.25 102 GLY A CA 1
ATOM 776 C C . GLY A 1 102 ? -9.044 -1.492 24.535 1.00 64.25 102 GLY A C 1
ATOM 777 O O . GLY A 1 102 ? -10.248 -1.610 24.736 1.00 64.25 102 GLY A O 1
ATOM 778 N N . GLN A 1 103 ? -8.168 -2.432 24.897 1.00 71.62 103 GLN A N 1
ATOM 779 C CA . GLN A 1 103 ? -8.510 -3.668 25.608 1.00 71.62 103 GLN A CA 1
ATOM 780 C C . GLN A 1 103 ? -9.256 -3.438 26.936 1.00 71.62 103 GLN A C 1
ATOM 782 O O . GLN A 1 103 ? -10.242 -4.126 27.195 1.00 71.62 103 GLN A O 1
ATOM 787 N N . PHE A 1 104 ? -8.873 -2.436 27.737 1.00 77.88 104 PHE A N 1
ATOM 788 C CA . PHE A 1 104 ? -9.572 -2.135 28.994 1.00 77.88 104 PHE A CA 1
ATOM 789 C C . PHE A 1 104 ? -10.952 -1.523 28.748 1.00 77.88 104 PHE A C 1
ATOM 791 O O . PHE A 1 104 ? -11.912 -1.864 29.433 1.00 77.88 104 PHE A O 1
ATOM 798 N N . ALA A 1 105 ? -11.072 -0.660 27.738 1.00 75.00 105 ALA A N 1
ATOM 799 C CA . ALA A 1 105 ? -12.348 -0.050 27.384 1.00 75.00 105 ALA A CA 1
ATOM 800 C C . ALA A 1 105 ? -13.342 -1.084 26.821 1.00 75.00 105 ALA A C 1
ATOM 802 O O . ALA A 1 105 ? -14.518 -1.056 27.171 1.00 75.00 105 ALA A O 1
ATOM 803 N N . ILE A 1 106 ? -12.870 -2.045 26.019 1.00 78.81 106 ILE A N 1
ATOM 804 C CA . ILE A 1 106 ? -13.682 -3.186 25.565 1.00 78.81 106 ILE A CA 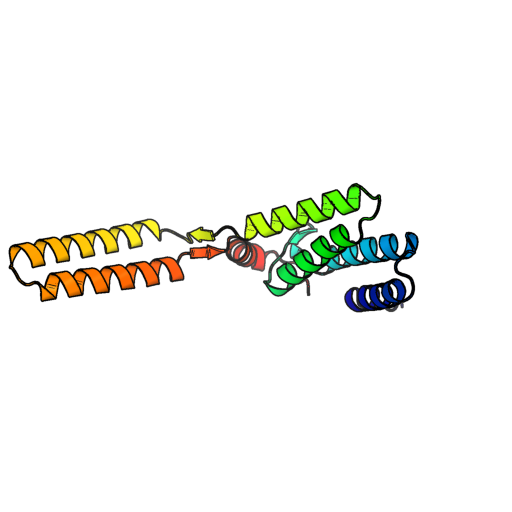1
ATOM 805 C C . ILE A 1 106 ? -14.147 -4.019 26.761 1.00 78.81 106 ILE A C 1
ATOM 807 O O . ILE A 1 106 ? -15.338 -4.303 26.873 1.00 78.81 106 ILE A O 1
ATOM 811 N N . ALA A 1 107 ? -13.234 -4.369 27.675 1.00 82.12 107 ALA A N 1
ATOM 812 C CA . ALA A 1 107 ? -13.569 -5.146 28.866 1.00 82.12 107 ALA A CA 1
ATOM 813 C C . ALA A 1 107 ? -14.623 -4.438 29.736 1.00 82.12 107 ALA A C 1
ATOM 815 O O . ALA A 1 107 ? -15.582 -5.071 30.173 1.00 82.12 107 ALA A O 1
ATOM 816 N N . ALA A 1 108 ? -14.496 -3.119 29.921 1.00 83.25 108 ALA A N 1
ATOM 817 C CA . ALA A 1 108 ? -15.459 -2.317 30.671 1.00 83.25 108 ALA A CA 1
ATOM 818 C C . ALA A 1 108 ? -16.853 -2.311 30.021 1.00 83.25 108 ALA A C 1
ATOM 820 O O . ALA A 1 108 ? -17.851 -2.503 30.712 1.00 83.25 108 ALA A O 1
ATOM 821 N N . VAL A 1 109 ? -16.934 -2.144 28.694 1.00 82.38 109 VAL A N 1
ATOM 822 C CA . VAL A 1 109 ? -18.216 -2.170 27.966 1.00 82.38 109 VAL A CA 1
ATOM 823 C C . VAL A 1 109 ? -18.877 -3.544 28.037 1.00 82.38 109 VAL A C 1
ATOM 825 O O . VAL A 1 109 ? -20.086 -3.624 28.250 1.00 82.38 109 VAL A O 1
ATOM 828 N N . VAL A 1 110 ? -18.100 -4.622 27.896 1.00 83.38 110 VAL A N 1
ATOM 829 C CA . VAL A 1 110 ? -18.609 -5.995 28.032 1.00 83.38 110 VAL A CA 1
ATOM 830 C C . VAL A 1 110 ? -19.140 -6.234 29.444 1.00 83.38 110 VAL A C 1
ATOM 832 O O . VAL A 1 110 ? -20.250 -6.741 29.593 1.00 83.38 110 VAL A O 1
ATOM 835 N N . ALA A 1 111 ? -18.393 -5.826 30.474 1.00 85.31 111 ALA A N 1
ATOM 836 C CA . ALA A 1 111 ? -18.801 -5.979 31.868 1.00 85.31 111 ALA A CA 1
ATOM 837 C C . ALA A 1 111 ? -20.088 -5.198 32.184 1.00 85.31 111 ALA A C 1
ATOM 839 O O . ALA A 1 111 ? -21.002 -5.747 32.797 1.00 85.31 111 ALA A O 1
ATOM 840 N N . LEU A 1 112 ? -20.194 -3.949 31.716 1.00 83.94 112 LEU A N 1
ATOM 841 C CA . LEU A 1 112 ? -21.401 -3.129 31.869 1.00 83.94 112 LEU A CA 1
ATOM 842 C C . LEU A 1 112 ? -22.610 -3.738 31.149 1.00 83.94 112 LEU A C 1
ATOM 844 O O . LEU A 1 112 ? -23.703 -3.768 31.712 1.00 83.94 112 LEU A O 1
ATOM 848 N N . GLY A 1 113 ? -22.416 -4.256 29.933 1.00 78.75 113 GLY A N 1
ATOM 849 C CA . GLY A 1 113 ? -23.473 -4.935 29.184 1.00 78.75 113 GLY A CA 1
ATOM 850 C C . GLY A 1 113 ? -23.987 -6.184 29.890 1.00 78.75 113 GLY A C 1
ATOM 851 O O . GLY A 1 113 ? -25.194 -6.354 30.052 1.00 78.75 113 GLY A O 1
ATOM 852 N N . LEU A 1 114 ? -23.071 -7.021 30.381 1.00 81.69 114 LEU A N 1
ATOM 853 C CA . LEU A 1 114 ? -23.404 -8.197 31.187 1.00 81.69 114 LEU A CA 1
ATOM 854 C C . LEU A 1 114 ? -24.176 -7.817 32.454 1.00 81.69 114 LEU A C 1
ATOM 856 O O . LEU A 1 114 ? -25.208 -8.422 32.736 1.00 81.69 114 LEU A O 1
ATOM 860 N N . ALA A 1 115 ? -23.725 -6.793 33.182 1.00 81.12 115 ALA A N 1
ATOM 861 C CA . ALA A 1 115 ? -24.408 -6.320 34.382 1.00 81.12 115 ALA A CA 1
ATOM 862 C C . ALA A 1 115 ? -25.845 -5.855 34.082 1.00 81.12 115 ALA A C 1
ATOM 864 O O . ALA A 1 115 ? -26.773 -6.230 34.797 1.00 81.12 115 ALA A O 1
ATOM 865 N N . ALA A 1 116 ? -26.047 -5.099 32.997 1.00 76.56 116 ALA A N 1
ATOM 866 C CA . ALA A 1 116 ? -27.370 -4.639 32.578 1.00 76.56 116 ALA A CA 1
ATOM 867 C C . ALA A 1 116 ? -28.305 -5.800 32.198 1.00 76.56 116 ALA A C 1
ATOM 869 O O . ALA A 1 116 ? -29.473 -5.800 32.586 1.00 76.56 116 ALA A O 1
ATOM 870 N N . VAL A 1 117 ? -27.794 -6.812 31.489 1.00 77.12 117 VAL A N 1
ATOM 871 C CA . VAL A 1 117 ? -28.563 -8.012 31.119 1.00 77.12 117 VAL A CA 1
ATOM 872 C C . VAL A 1 117 ? -28.962 -8.819 32.354 1.00 77.12 117 VAL A C 1
ATOM 874 O O . VAL A 1 117 ? -30.120 -9.215 32.468 1.00 77.12 117 VAL A O 1
ATOM 877 N N . VAL A 1 118 ? -28.043 -9.028 33.302 1.00 82.88 118 VAL A N 1
ATOM 878 C CA . VAL A 1 118 ? -28.326 -9.762 34.547 1.00 82.88 118 VAL A CA 1
ATOM 879 C C . VAL A 1 118 ? -29.377 -9.030 35.386 1.00 82.88 118 VAL A C 1
ATOM 881 O O . VAL A 1 118 ? -30.352 -9.644 35.817 1.00 82.88 118 VAL A O 1
ATOM 884 N N . LEU A 1 119 ? -29.236 -7.713 35.569 1.00 79.00 119 LEU A N 1
ATOM 885 C CA . LEU A 1 119 ? -30.200 -6.899 36.318 1.00 79.00 119 LEU A CA 1
ATOM 886 C C . LEU A 1 119 ? -31.571 -6.835 35.624 1.00 79.00 119 LEU A C 1
ATOM 888 O O . LEU A 1 119 ? -32.607 -6.954 36.282 1.00 79.00 119 LEU A O 1
ATOM 892 N N . GLY A 1 120 ? -31.596 -6.694 34.296 1.00 74.69 120 GLY A N 1
ATOM 893 C CA . GLY A 1 120 ? -32.829 -6.718 33.505 1.00 74.69 120 GLY A CA 1
ATOM 894 C C . GLY A 1 120 ? -33.545 -8.071 33.563 1.00 74.69 120 GLY A C 1
ATOM 895 O O . GLY A 1 120 ? -34.767 -8.120 33.688 1.00 74.69 120 GLY A O 1
ATOM 896 N N . GLY A 1 121 ? -32.787 -9.172 33.545 1.00 78.69 121 GLY A N 1
ATOM 897 C CA . GLY A 1 121 ? -33.322 -10.524 33.701 1.00 78.69 121 GLY A CA 1
ATOM 898 C C . GLY A 1 121 ? -33.927 -10.760 35.085 1.00 78.69 121 GLY A C 1
ATOM 899 O O . GLY A 1 121 ? -35.042 -11.264 35.183 1.00 78.69 121 GLY A O 1
ATOM 900 N N . LEU A 1 122 ? -33.238 -10.334 36.150 1.00 85.19 122 LEU A N 1
ATOM 901 C CA . LEU A 1 122 ? -33.714 -10.478 37.535 1.00 85.19 122 LEU A CA 1
ATOM 902 C C . LEU A 1 122 ? -34.981 -9.664 37.827 1.00 85.19 122 LEU A C 1
ATOM 904 O O . LEU A 1 122 ? -35.803 -10.075 38.640 1.00 85.19 122 LEU A O 1
ATOM 908 N N . THR A 1 123 ? -35.149 -8.521 37.164 1.00 85.19 123 THR A N 1
ATOM 909 C CA . THR A 1 123 ? -36.328 -7.652 37.315 1.00 85.19 123 THR A CA 1
ATOM 910 C C . THR A 1 123 ? -37.489 -8.039 36.392 1.00 85.19 123 THR A C 1
ATOM 912 O O . THR A 1 123 ? -38.572 -7.473 36.510 1.00 85.19 123 THR A O 1
ATOM 915 N N . GLY A 1 124 ? -37.289 -8.997 35.476 1.00 83.94 124 GLY A N 1
ATOM 916 C CA . GLY A 1 124 ? -38.300 -9.434 34.507 1.00 83.94 124 GLY A CA 1
ATOM 917 C C . GLY A 1 124 ? -38.590 -8.420 33.394 1.00 83.94 124 GLY A C 1
ATOM 918 O O . GLY A 1 124 ? -39.535 -8.598 32.624 1.00 83.94 124 GLY A O 1
ATOM 919 N N . VAL A 1 125 ? -37.793 -7.354 33.274 1.00 85.19 125 VAL A N 1
ATOM 920 C CA . VAL A 1 125 ? -38.024 -6.286 32.295 1.00 85.19 125 VAL A CA 1
ATOM 921 C C . VAL A 1 125 ? -37.266 -6.595 31.005 1.00 85.19 125 VAL A C 1
ATOM 923 O O . VAL A 1 125 ? -36.134 -6.158 30.795 1.00 85.19 125 VAL A O 1
ATOM 926 N N . ILE A 1 126 ? -37.919 -7.323 30.095 1.00 83.12 126 ILE A N 1
ATOM 927 C CA . ILE A 1 126 ? -37.350 -7.734 28.794 1.00 83.12 126 ILE A CA 1
ATOM 928 C C . ILE A 1 126 ? -36.819 -6.529 28.001 1.00 83.12 126 ILE A C 1
ATOM 930 O O . ILE A 1 126 ? -35.760 -6.610 27.380 1.00 83.12 126 ILE A O 1
ATOM 934 N N . ALA A 1 127 ? -37.509 -5.386 28.066 1.00 79.75 127 ALA A N 1
ATOM 935 C CA . ALA A 1 127 ? -37.086 -4.162 27.389 1.00 79.75 127 ALA A CA 1
ATOM 936 C C . ALA A 1 127 ? -35.684 -3.693 27.824 1.00 79.75 127 ALA A C 1
ATOM 938 O O . ALA A 1 127 ? -34.903 -3.249 26.986 1.00 79.75 127 ALA A O 1
ATOM 939 N N . VAL A 1 128 ? -35.335 -3.844 29.108 1.00 77.00 128 VAL A N 1
ATOM 940 C CA . VAL A 1 128 ? -34.012 -3.478 29.643 1.00 77.00 128 VAL A CA 1
ATOM 941 C C . VAL A 1 128 ? -32.936 -4.422 29.114 1.00 77.00 128 VAL A C 1
ATOM 943 O O . VAL A 1 128 ? -31.856 -3.969 28.742 1.00 77.00 128 VAL A O 1
ATOM 946 N N . VAL A 1 129 ? -33.242 -5.717 29.010 1.00 76.94 129 VAL A N 1
ATOM 947 C CA . VAL A 1 129 ? -32.322 -6.717 28.448 1.00 76.94 129 VAL A CA 1
ATOM 948 C C . VAL A 1 129 ? -32.018 -6.413 26.981 1.00 76.94 129 VAL A C 1
ATOM 950 O O . VAL A 1 129 ? -30.852 -6.372 26.590 1.00 76.94 129 VAL A O 1
ATOM 953 N N . VAL A 1 130 ? -33.053 -6.149 26.176 1.00 82.69 130 VAL A N 1
ATOM 954 C CA . VAL A 1 130 ? -32.896 -5.830 24.748 1.00 82.69 130 VAL A CA 1
ATOM 955 C C . VAL A 1 130 ? -32.133 -4.519 24.563 1.00 82.69 130 VAL A C 1
ATOM 957 O O . VAL A 1 130 ? -31.186 -4.470 23.779 1.00 82.69 130 VAL A O 1
ATOM 960 N N . ALA A 1 131 ? -32.491 -3.470 25.310 1.00 79.00 131 ALA A N 1
ATOM 961 C CA . ALA A 1 131 ? -31.801 -2.185 25.240 1.00 79.00 131 ALA A CA 1
ATOM 962 C C . ALA A 1 131 ? -30.325 -2.310 25.644 1.00 79.00 131 ALA A C 1
ATOM 964 O O . ALA A 1 131 ? -29.455 -1.805 24.937 1.00 79.00 131 ALA A O 1
ATOM 965 N N . GLY A 1 132 ? -30.031 -3.032 26.731 1.00 78.12 132 GLY A N 1
ATOM 966 C CA . GLY A 1 132 ? -28.666 -3.297 27.182 1.00 78.12 132 GLY A CA 1
ATOM 967 C C . GLY A 1 132 ? -27.845 -4.030 26.123 1.00 78.12 132 GLY A C 1
ATOM 968 O O . GLY A 1 132 ? -26.760 -3.576 25.770 1.00 78.12 132 GLY A O 1
ATOM 969 N N . ALA A 1 133 ? -28.391 -5.103 25.545 1.00 77.69 133 ALA A N 1
ATOM 970 C CA . ALA A 1 133 ? -27.719 -5.857 24.490 1.00 77.69 133 ALA A CA 1
ATOM 971 C C . ALA A 1 133 ? -27.411 -4.982 23.263 1.00 77.69 133 ALA A C 1
ATOM 973 O O . ALA A 1 133 ? -26.269 -4.941 22.805 1.00 77.69 133 ALA A O 1
ATOM 974 N N . VAL A 1 134 ? -28.400 -4.232 22.765 1.00 86.31 134 VAL A N 1
ATOM 975 C CA . VAL A 1 134 ? -28.237 -3.365 21.587 1.00 86.31 134 VAL A CA 1
ATOM 976 C C . VAL A 1 134 ? -27.216 -2.258 21.851 1.00 86.31 134 VAL A C 1
ATOM 978 O O . VAL A 1 134 ? -26.321 -2.044 21.033 1.00 86.31 134 VAL A O 1
ATOM 981 N N . VAL A 1 135 ? -27.304 -1.577 22.997 1.00 83.88 135 VAL A N 1
ATOM 982 C CA . VAL A 1 135 ? -26.387 -0.485 23.355 1.00 83.88 135 VAL A CA 1
ATOM 983 C C . VAL A 1 135 ? -24.961 -1.002 23.533 1.00 83.88 135 VAL A C 1
ATOM 985 O O . VAL A 1 135 ? -24.030 -0.396 23.005 1.00 83.88 135 VAL A O 1
ATOM 988 N N . SER A 1 136 ? -24.766 -2.136 24.208 1.00 77.00 136 SER A N 1
ATOM 989 C CA . SER A 1 136 ? -23.438 -2.734 24.382 1.00 77.00 136 SER A CA 1
ATOM 990 C C . SER A 1 136 ? -22.832 -3.195 23.060 1.00 77.00 136 SER A C 1
ATOM 992 O O . SER A 1 136 ? -21.653 -2.936 22.816 1.00 77.00 136 SER A O 1
ATOM 994 N N . SER A 1 137 ? -23.621 -3.811 22.175 1.00 80.69 137 SER A N 1
ATOM 995 C CA . SER A 1 137 ? -23.166 -4.173 20.828 1.00 80.69 137 SER A CA 1
ATOM 996 C C . SER A 1 137 ? -22.793 -2.944 19.999 1.00 80.69 137 SER A C 1
ATOM 998 O O . SER A 1 137 ? -21.749 -2.948 19.345 1.00 80.69 137 SER A O 1
ATOM 1000 N N . ALA A 1 138 ? -23.591 -1.875 20.055 1.00 85.19 138 ALA A N 1
ATOM 1001 C CA . ALA A 1 138 ? -23.290 -0.627 19.362 1.00 85.19 138 ALA A CA 1
ATOM 1002 C C . ALA A 1 138 ? -22.015 0.037 19.909 1.00 85.19 138 ALA A C 1
ATOM 1004 O O . ALA A 1 138 ? -21.148 0.428 19.127 1.00 85.19 138 ALA A O 1
ATOM 1005 N N . LEU A 1 139 ? -21.847 0.107 21.236 1.00 82.62 139 LEU A N 1
ATOM 1006 C CA . LEU A 1 139 ? -20.625 0.639 21.847 1.00 82.62 139 LEU A CA 1
ATOM 1007 C C . LEU A 1 139 ? -19.397 -0.184 21.457 1.00 82.62 139 LEU A C 1
ATOM 1009 O O . LEU A 1 139 ? -18.368 0.395 21.116 1.00 82.62 139 LEU A O 1
ATOM 1013 N N . LEU A 1 140 ? -19.502 -1.516 21.478 1.00 80.81 140 LEU A N 1
ATOM 1014 C CA . LEU A 1 140 ? -18.429 -2.405 21.033 1.00 80.81 140 LEU A CA 1
ATOM 1015 C C . LEU A 1 140 ? -18.064 -2.142 19.575 1.00 80.81 140 LEU A C 1
ATOM 1017 O O . LEU A 1 140 ? -16.882 -2.004 19.268 1.00 80.81 140 LEU A O 1
ATOM 1021 N N . ALA A 1 141 ? -19.055 -2.013 18.691 1.00 82.38 141 ALA A N 1
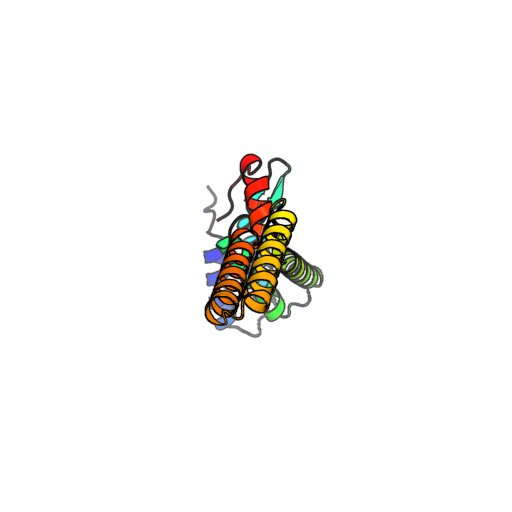ATOM 1022 C CA . ALA A 1 141 ? -18.820 -1.690 17.289 1.00 82.38 141 ALA A CA 1
ATOM 1023 C C . ALA A 1 141 ? -18.082 -0.349 17.139 1.00 82.38 141 ALA A C 1
ATOM 1025 O O . ALA A 1 141 ? -17.078 -0.275 16.431 1.00 82.38 141 ALA A O 1
ATOM 1026 N N . VAL A 1 142 ? -18.509 0.691 17.861 1.00 84.38 142 VAL A N 1
ATOM 1027 C CA . VAL A 1 142 ? -17.846 2.004 17.858 1.00 84.38 142 VAL A CA 1
ATOM 1028 C C . VAL A 1 142 ? -16.410 1.912 18.384 1.00 84.38 142 VAL A C 1
ATOM 1030 O O . VAL A 1 142 ? -15.501 2.466 17.768 1.00 84.38 142 VAL A O 1
ATOM 1033 N N . LEU A 1 143 ? -16.171 1.190 19.482 1.00 80.44 143 LEU A N 1
ATOM 1034 C CA . LEU A 1 143 ? -14.835 0.976 20.050 1.00 80.44 143 LEU A CA 1
ATOM 1035 C C . LEU A 1 143 ? -13.913 0.236 19.080 1.00 80.44 143 LEU A C 1
ATOM 1037 O O . LEU A 1 143 ? -12.784 0.670 18.853 1.00 80.44 143 LEU A O 1
ATOM 1041 N N . VAL A 1 144 ? -14.395 -0.845 18.467 1.00 80.88 144 VAL A N 1
ATOM 1042 C CA . VAL A 1 144 ? -13.638 -1.592 17.457 1.00 80.88 144 VAL A CA 1
ATOM 1043 C C . VAL A 1 144 ? -13.271 -0.664 16.303 1.00 80.88 144 VAL A C 1
ATOM 1045 O O . VAL A 1 144 ? -12.101 -0.566 15.954 1.00 80.88 144 VAL A O 1
ATOM 1048 N N . LEU A 1 145 ? -14.229 0.079 15.748 1.00 79.62 145 LEU A N 1
ATOM 1049 C CA . LEU A 1 145 ? -13.968 0.988 14.629 1.00 79.62 145 LEU A CA 1
ATOM 1050 C C . LEU A 1 145 ? -13.042 2.155 15.006 1.00 79.62 145 LEU A C 1
ATOM 1052 O O . LEU A 1 145 ? -12.284 2.633 14.164 1.00 79.62 145 LEU A O 1
ATOM 1056 N N . ARG A 1 146 ? -13.071 2.611 16.263 1.00 77.50 146 ARG A N 1
ATOM 1057 C CA . ARG A 1 146 ? -12.254 3.738 16.734 1.00 77.50 146 ARG A CA 1
ATOM 1058 C C . ARG A 1 146 ? -10.812 3.348 17.051 1.00 77.50 146 ARG A C 1
ATOM 1060 O O . ARG A 1 146 ? -9.902 4.111 16.730 1.00 77.50 146 ARG A O 1
ATOM 1067 N N . PHE A 1 147 ? -10.596 2.200 17.688 1.00 75.75 147 PHE A N 1
ATOM 1068 C CA . PHE A 1 147 ? -9.273 1.792 18.174 1.00 75.75 147 PHE A CA 1
ATOM 1069 C C . PHE A 1 147 ? -8.539 0.833 17.240 1.00 75.75 147 PHE A C 1
ATOM 1071 O O . PHE A 1 147 ? -7.331 0.639 17.393 1.00 75.75 147 PHE A O 1
ATOM 1078 N N . ARG A 1 148 ? -9.226 0.245 16.259 1.00 76.50 148 ARG A N 1
ATOM 1079 C CA . ARG A 1 148 ? -8.599 -0.613 15.260 1.00 76.50 148 ARG A CA 1
ATOM 1080 C C . ARG A 1 148 ? -8.101 0.253 14.104 1.00 76.50 148 ARG A C 1
ATOM 1082 O O . ARG A 1 148 ? -8.887 0.849 13.374 1.00 76.50 148 ARG A O 1
ATOM 1089 N N . ARG A 1 149 ? -6.783 0.322 13.922 1.00 77.62 149 ARG A N 1
ATOM 1090 C CA . ARG A 1 149 ? -6.149 1.004 12.782 1.00 77.62 149 ARG A CA 1
ATOM 1091 C C . ARG A 1 149 ? -5.231 0.042 12.041 1.00 77.62 149 ARG A C 1
ATOM 1093 O O . ARG A 1 149 ? -4.716 -0.914 12.614 1.00 77.62 149 ARG A O 1
ATOM 1100 N N . GLU A 1 150 ? -5.036 0.268 10.749 1.00 78.44 150 GLU A N 1
ATOM 1101 C CA . GLU A 1 150 ? -4.061 -0.500 9.972 1.00 78.44 150 GLU A CA 1
ATOM 1102 C C . GLU A 1 150 ? -2.642 -0.136 10.422 1.00 78.44 150 GLU A C 1
ATOM 1104 O O . GLU A 1 150 ? -2.339 1.044 10.617 1.00 78.44 150 GLU A O 1
ATOM 1109 N N . ARG A 1 151 ? -1.770 -1.137 10.587 1.00 78.75 151 ARG A N 1
ATOM 1110 C CA . ARG A 1 151 ? -0.408 -0.962 11.113 1.00 78.75 151 ARG A CA 1
ATOM 1111 C C . ARG A 1 151 ? 0.385 0.099 10.354 1.00 78.75 151 ARG A C 1
ATOM 1113 O O . ARG A 1 151 ? 1.044 0.913 10.992 1.00 78.75 151 ARG A O 1
ATOM 1120 N N . TRP A 1 152 ? 0.253 0.148 9.028 1.00 79.25 152 TRP A N 1
ATOM 1121 C CA . TRP A 1 152 ? 0.952 1.141 8.210 1.00 79.25 152 TRP A CA 1
ATOM 1122 C C . TRP A 1 152 ? 0.570 2.588 8.560 1.00 79.25 152 TRP A C 1
ATOM 1124 O O . TRP A 1 152 ? 1.433 3.455 8.518 1.00 79.25 152 TRP A O 1
ATOM 1134 N N . ARG A 1 153 ? -0.682 2.869 8.962 1.00 79.00 153 ARG A N 1
ATOM 1135 C CA . ARG A 1 153 ? -1.093 4.228 9.372 1.00 79.00 153 ARG A CA 1
ATOM 1136 C C . ARG A 1 153 ? -0.434 4.636 10.680 1.00 79.00 153 ARG A C 1
ATOM 1138 O O . ARG A 1 153 ? -0.002 5.771 10.825 1.00 79.00 153 ARG A O 1
ATOM 1145 N N . VAL A 1 154 ? -0.346 3.696 11.617 1.00 79.94 154 VAL A N 1
ATOM 1146 C CA . VAL A 1 154 ? 0.296 3.912 12.921 1.00 79.94 154 VAL A CA 1
ATOM 1147 C C . VAL A 1 154 ? 1.785 4.186 12.747 1.00 79.94 154 VAL A C 1
ATOM 1149 O O . VAL A 1 154 ? 2.343 5.072 13.386 1.00 79.94 154 VAL A O 1
ATOM 1152 N N . GLU A 1 155 ? 2.427 3.411 11.880 1.00 79.44 155 GLU A N 1
ATOM 1153 C CA . GLU A 1 155 ? 3.845 3.543 11.573 1.00 79.44 155 GLU A CA 1
ATOM 1154 C C . GLU A 1 155 ? 4.129 4.838 10.806 1.00 79.44 155 GLU A C 1
ATOM 1156 O O . GLU A 1 155 ? 5.042 5.567 11.177 1.00 79.44 155 GLU A O 1
ATOM 1161 N N . ALA A 1 156 ? 3.281 5.207 9.842 1.00 80.38 156 ALA A N 1
ATOM 1162 C CA . ALA A 1 156 ? 3.357 6.492 9.153 1.00 80.38 156 ALA A CA 1
ATOM 1163 C C . ALA A 1 156 ? 3.218 7.689 10.113 1.00 80.38 156 ALA A C 1
ATOM 1165 O O . ALA A 1 156 ? 4.014 8.619 10.032 1.00 80.38 156 ALA A O 1
ATOM 1166 N N . GLU A 1 157 ? 2.267 7.660 11.056 1.00 81.50 157 GLU A N 1
ATOM 1167 C CA . GLU A 1 157 ? 2.105 8.709 12.080 1.00 81.50 157 GLU A CA 1
ATOM 1168 C C . GLU A 1 157 ? 3.328 8.807 13.008 1.00 81.50 157 GLU A C 1
ATOM 1170 O O . GLU A 1 157 ? 3.753 9.907 13.357 1.00 81.50 157 GLU A O 1
ATOM 1175 N N . ARG A 1 158 ? 3.932 7.670 13.380 1.00 81.25 158 ARG A N 1
ATOM 1176 C CA . ARG A 1 158 ? 5.169 7.638 14.182 1.00 81.25 158 ARG A CA 1
ATOM 1177 C C . ARG A 1 158 ? 6.384 8.143 13.417 1.00 81.25 158 ARG A C 1
ATOM 1179 O O . ARG A 1 158 ? 7.266 8.748 14.019 1.00 81.25 158 ARG A O 1
ATOM 1186 N N . LEU A 1 159 ? 6.444 7.864 12.118 1.00 80.94 159 LEU A N 1
ATOM 1187 C CA . LEU A 1 159 ? 7.564 8.232 11.262 1.00 80.94 159 LEU A CA 1
ATOM 1188 C C . LEU A 1 159 ? 7.448 9.656 10.717 1.00 80.94 159 LEU A C 1
ATOM 1190 O O . LEU A 1 159 ? 8.469 10.228 10.356 1.00 80.94 159 LEU A O 1
ATOM 1194 N N . ALA A 1 160 ? 6.255 10.258 10.715 1.00 79.00 160 ALA A N 1
ATOM 1195 C CA . ALA A 1 160 ? 6.015 11.638 10.291 1.00 79.00 160 ALA A CA 1
ATOM 1196 C C . ALA A 1 160 ? 7.070 12.662 10.775 1.00 79.00 160 ALA A C 1
ATOM 1198 O O . ALA A 1 160 ? 7.576 13.403 9.933 1.00 79.00 160 ALA A O 1
ATOM 1199 N N . PRO A 1 161 ? 7.482 12.698 12.063 1.00 81.88 161 PRO A N 1
ATOM 1200 C CA . PRO A 1 161 ? 8.505 13.640 12.533 1.00 81.88 161 PRO A CA 1
ATOM 1201 C C . PRO A 1 161 ? 9.929 13.358 12.023 1.00 81.88 161 PRO A C 1
ATOM 1203 O O . PRO A 1 161 ? 10.789 14.230 12.130 1.00 81.88 161 PRO A O 1
ATOM 1206 N N . VAL A 1 162 ? 10.205 12.162 11.493 1.00 84.25 162 VAL A N 1
ATOM 1207 C CA . VAL A 1 162 ? 11.529 11.763 10.978 1.00 84.25 162 VAL A CA 1
ATOM 1208 C C . VAL A 1 162 ? 11.589 11.684 9.450 1.00 84.25 162 VAL A C 1
ATOM 1210 O O . VAL A 1 162 ? 12.629 11.306 8.905 1.00 84.25 162 VAL A O 1
ATOM 1213 N N . ILE A 1 163 ? 10.509 12.044 8.745 1.00 84.31 163 ILE A N 1
ATOM 1214 C CA . ILE A 1 163 ? 10.506 12.138 7.280 1.00 84.31 163 ILE A CA 1
ATOM 1215 C C . ILE A 1 163 ? 11.409 13.301 6.868 1.00 84.31 163 ILE A C 1
ATOM 1217 O O . ILE A 1 163 ? 11.163 14.453 7.217 1.00 84.31 163 ILE A O 1
ATOM 1221 N N . TRP A 1 164 ? 12.453 12.988 6.104 1.00 84.81 164 TRP A N 1
ATOM 1222 C CA . TRP A 1 164 ? 13.364 13.984 5.545 1.00 84.81 164 TRP A CA 1
ATOM 1223 C C . TRP A 1 164 ? 12.925 14.424 4.152 1.00 84.81 164 TRP A C 1
ATOM 1225 O O . TRP A 1 164 ? 12.965 15.607 3.823 1.00 84.81 164 TRP A O 1
ATOM 1235 N N . ARG A 1 165 ? 12.473 13.467 3.336 1.00 84.25 165 ARG A N 1
ATOM 1236 C CA . ARG A 1 165 ? 11.980 13.721 1.983 1.00 84.25 165 ARG A CA 1
ATOM 1237 C C . ARG A 1 165 ? 10.608 13.073 1.804 1.00 84.25 165 ARG A C 1
ATOM 1239 O O . ARG A 1 165 ? 10.522 11.847 1.910 1.00 84.25 165 ARG A O 1
ATOM 1246 N N . PRO A 1 166 ? 9.551 13.853 1.522 1.00 79.69 166 PRO A N 1
ATOM 1247 C CA . PRO A 1 166 ? 8.265 13.276 1.169 1.00 79.69 166 PRO A CA 1
ATOM 1248 C C . PRO A 1 166 ? 8.366 12.580 -0.193 1.00 79.69 166 PRO A C 1
ATOM 1250 O O . PRO A 1 166 ? 8.980 13.104 -1.127 1.00 79.69 166 PRO A O 1
ATOM 1253 N N . GLY A 1 167 ? 7.779 11.388 -0.280 1.00 78.75 167 GLY A N 1
ATOM 1254 C CA . GLY A 1 167 ? 7.430 10.764 -1.554 1.00 78.75 167 GLY A CA 1
ATOM 1255 C C . GLY A 1 167 ? 6.203 11.441 -2.174 1.00 78.75 167 GLY A C 1
ATOM 1256 O O . GLY A 1 167 ? 5.663 12.401 -1.621 1.00 78.75 167 GLY A O 1
ATOM 1257 N N . ILE A 1 168 ? 5.757 10.927 -3.317 1.00 70.44 168 ILE A N 1
ATOM 1258 C CA . ILE A 1 168 ? 4.584 11.430 -4.064 1.00 70.44 168 ILE A CA 1
ATOM 1259 C C . ILE A 1 168 ? 3.234 11.140 -3.393 1.00 70.44 168 ILE A C 1
ATOM 1261 O O . ILE A 1 168 ? 3.181 10.278 -2.481 1.00 70.44 168 ILE A O 1
#